Protein AF-A0A1V0PZS4-F1 (afdb_monomer_lite)

Radius of gyration: 17.49 Å; chains: 1; bounding box: 58×38×37 Å

Sequence (160 aa):
MANEETQLKEGRSRLVRLLHLRHLGLDPDQGGQGEGAYRSNEANTANALEHVLGKRLERSQKNIGGDWVSRGAGGAVDKVYDDCSPPRHAFFETQFDNFRASLKRHTSQKSGIHVVVVDVRNRDLTPDQIKRVLSVIKELSPGERKKVLLLVNEDGHAPR

Secondary structure (DSSP, 8-state):
-HHHHHHHHHHHHHHHHHHHHHHHTEETTS-STTPPEE-HHHHHHHHHHHHHHTS-EEEPPTTSSSSEEEE-GGG-EEEEEEE-PPPPGGGHHHHHHHHHHHHHHHHHT-SS--EEEEE-TTS---HHHHHHHHHHHHHS-HHHHTTEEEE--TTSS---

Structure (mmCIF, N/CA/C/O backbone):
data_AF-A0A1V0PZS4-F1
#
_entry.id   AF-A0A1V0PZS4-F1
#
loop_
_atom_site.group_PDB
_atom_site.id
_atom_site.type_symbol
_atom_site.label_atom_id
_atom_site.label_alt_id
_atom_site.label_comp_id
_atom_site.label_asym_id
_atom_site.label_entity_id
_atom_site.label_seq_id
_atom_site.pdbx_PDB_ins_code
_atom_site.Cartn_x
_atom_site.Cartn_y
_atom_site.Cartn_z
_atom_site.occupancy
_atom_site.B_iso_or_equiv
_atom_site.auth_seq_id
_atom_site.auth_comp_id
_atom_site.auth_asym_id
_atom_site.auth_atom_id
_atom_site.pdbx_PDB_model_num
ATOM 1 N N . MET A 1 1 ? -39.762 -18.167 -0.437 1.00 59.78 1 MET A N 1
ATOM 2 C CA . MET A 1 1 ? -39.646 -17.025 0.495 1.00 59.78 1 MET A CA 1
ATOM 3 C C . MET A 1 1 ? -38.310 -16.984 1.252 1.00 59.78 1 MET A C 1
ATOM 5 O O . MET A 1 1 ? -37.617 -15.992 1.106 1.00 59.78 1 MET A O 1
ATOM 9 N N . ALA A 1 2 ? -37.857 -18.028 1.970 1.00 6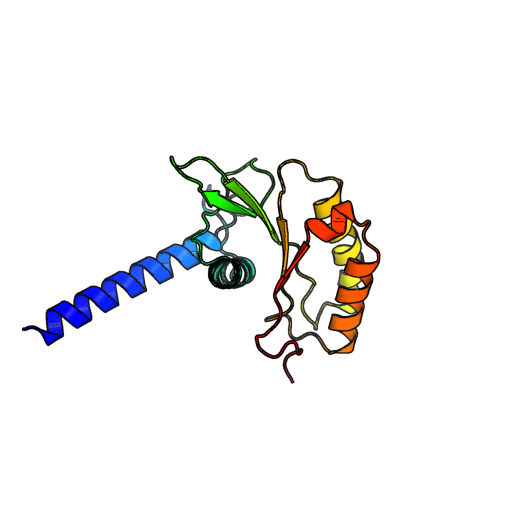4.25 2 ALA A N 1
ATOM 10 C CA . ALA A 1 2 ? -36.548 -17.991 2.672 1.00 64.25 2 ALA A CA 1
ATOM 11 C C . ALA A 1 2 ? -35.313 -17.807 1.750 1.00 64.25 2 ALA A C 1
ATOM 13 O O . ALA A 1 2 ? -34.311 -17.210 2.142 1.00 64.25 2 ALA A O 1
ATOM 14 N N . ASN A 1 3 ? -35.396 -18.289 0.505 1.00 78.94 3 ASN A N 1
ATOM 15 C CA . ASN A 1 3 ? -34.332 -18.156 -0.496 1.00 78.94 3 ASN A CA 1
ATOM 16 C C . ASN A 1 3 ? -34.161 -16.702 -0.992 1.00 78.94 3 ASN A C 1
ATOM 18 O O . ASN A 1 3 ? -33.046 -16.213 -1.119 1.00 78.94 3 ASN A O 1
ATOM 22 N N . GLU A 1 4 ? -35.264 -15.978 -1.201 1.00 84.25 4 GLU A N 1
ATOM 23 C CA . GLU A 1 4 ? -35.241 -14.602 -1.725 1.00 84.25 4 GLU A CA 1
ATOM 24 C C . GLU A 1 4 ? -34.707 -13.605 -0.691 1.00 84.25 4 GLU A C 1
ATOM 26 O O . GLU A 1 4 ? -33.909 -12.730 -1.020 1.00 84.25 4 GLU A O 1
ATOM 31 N N . GLU A 1 5 ? -35.084 -13.757 0.583 1.00 88.75 5 GLU A N 1
ATOM 32 C CA . GLU A 1 5 ? -34.578 -12.893 1.655 1.00 88.75 5 GLU A CA 1
ATOM 33 C C . GLU A 1 5 ? -33.066 -13.077 1.875 1.00 88.75 5 GLU A C 1
ATOM 35 O O . GLU A 1 5 ? -32.343 -12.108 2.126 1.00 88.75 5 GLU A O 1
ATOM 40 N N . THR A 1 6 ? -32.575 -14.310 1.729 1.00 89.62 6 THR A N 1
ATOM 41 C CA . THR A 1 6 ? -31.146 -14.635 1.837 1.00 89.62 6 THR A CA 1
ATOM 42 C C . THR A 1 6 ? -30.362 -14.011 0.682 1.00 89.62 6 THR A C 1
ATOM 44 O O . THR A 1 6 ? -29.408 -13.269 0.919 1.00 89.62 6 THR A O 1
ATOM 47 N N . GLN A 1 7 ? -30.835 -14.184 -0.557 1.00 90.69 7 GLN A N 1
ATOM 48 C CA . GLN A 1 7 ? -30.229 -13.571 -1.744 1.00 90.69 7 GLN A CA 1
ATOM 49 C C . GLN A 1 7 ? -30.207 -12.036 -1.667 1.00 90.69 7 GLN A C 1
ATOM 51 O O . GLN A 1 7 ? -29.210 -11.403 -2.024 1.00 90.69 7 GLN A O 1
ATOM 56 N N . LEU A 1 8 ? -31.270 -11.412 -1.147 1.00 92.69 8 LEU A N 1
ATOM 57 C CA . LEU A 1 8 ? -31.316 -9.962 -0.937 1.00 92.69 8 LEU A CA 1
ATOM 58 C C . LEU A 1 8 ? -30.292 -9.489 0.108 1.00 92.69 8 LEU A C 1
ATOM 60 O O . LEU A 1 8 ? -29.653 -8.451 -0.090 1.00 92.69 8 LEU A O 1
ATOM 64 N N . LYS A 1 9 ? -30.104 -10.228 1.210 1.00 92.50 9 LYS A N 1
ATOM 65 C CA . LYS A 1 9 ? -29.097 -9.906 2.241 1.00 92.50 9 LYS A CA 1
ATOM 66 C C . LYS A 1 9 ? -27.670 -10.027 1.703 1.00 92.50 9 LYS A C 1
ATOM 68 O O . LYS A 1 9 ? -26.845 -9.140 1.947 1.00 92.50 9 LYS A O 1
ATOM 73 N N . GLU A 1 10 ? -27.391 -11.075 0.937 1.00 91.88 10 GLU A N 1
ATOM 74 C CA . GLU A 1 10 ? -26.095 -11.280 0.282 1.00 91.88 10 GLU A CA 1
ATOM 75 C C . GLU A 1 10 ? -25.813 -10.186 -0.753 1.00 91.88 10 GLU A C 1
ATOM 77 O O . GLU A 1 10 ? -24.743 -9.571 -0.738 1.00 91.88 10 GLU A O 1
ATOM 82 N N . GLY A 1 11 ? -26.801 -9.866 -1.594 1.00 92.81 11 GLY A N 1
ATOM 83 C CA . GLY A 1 11 ? -26.700 -8.806 -2.595 1.00 92.81 11 GLY A CA 1
ATOM 84 C C . GLY A 1 11 ? -26.404 -7.438 -1.978 1.00 92.81 11 GLY A C 1
ATOM 85 O O . GLY A 1 11 ? -25.502 -6.731 -2.434 1.00 92.81 11 GLY A O 1
ATOM 86 N N . ARG A 1 12 ? -27.098 -7.080 -0.889 1.00 94.25 12 ARG A N 1
ATOM 87 C CA . ARG A 1 12 ? -26.845 -5.831 -0.146 1.00 94.25 12 ARG A CA 1
ATOM 88 C C . ARG A 1 12 ? -25.440 -5.796 0.444 1.00 94.25 12 ARG A C 1
ATOM 90 O O . ARG A 1 12 ? -24.739 -4.800 0.278 1.00 94.25 12 ARG A O 1
ATOM 97 N N . SER A 1 13 ? -25.009 -6.882 1.079 1.00 91.62 13 SER A N 1
ATOM 98 C CA . SER A 1 13 ? -23.662 -6.986 1.653 1.00 91.62 13 SER A CA 1
ATOM 99 C C . SER A 1 13 ? -22.580 -6.826 0.583 1.00 91.62 13 SER A C 1
ATOM 101 O O . SER A 1 13 ? -21.620 -6.075 0.770 1.00 91.62 13 SER A O 1
ATOM 103 N N . ARG A 1 14 ? -22.773 -7.453 -0.584 1.00 91.50 14 ARG A N 1
ATOM 104 C CA . ARG A 1 14 ? -21.867 -7.324 -1.730 1.00 91.50 14 ARG A CA 1
ATOM 105 C C . ARG A 1 14 ? -21.816 -5.894 -2.262 1.00 91.50 14 ARG A C 1
ATOM 107 O O . ARG A 1 14 ? -20.724 -5.382 -2.494 1.00 91.50 14 ARG A O 1
ATOM 114 N N . LEU A 1 15 ? -22.961 -5.230 -2.419 1.00 93.56 15 LEU A N 1
ATOM 115 C CA . LEU A 1 15 ? -23.009 -3.838 -2.874 1.00 93.56 15 LEU A CA 1
ATOM 116 C C . LEU A 1 15 ? -22.300 -2.896 -1.892 1.00 93.56 15 LEU A C 1
ATOM 118 O O . LEU A 1 15 ? -21.475 -2.086 -2.311 1.00 93.56 15 LEU A O 1
ATOM 122 N N . VAL A 1 16 ? -22.560 -3.038 -0.588 1.00 94.00 16 VAL A N 1
ATO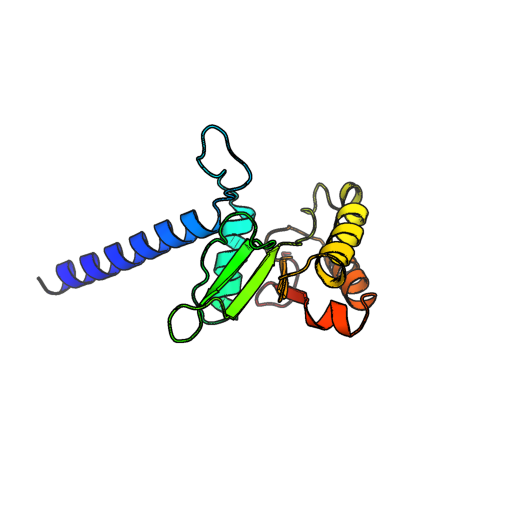M 123 C CA . VAL A 1 16 ? -21.882 -2.253 0.457 1.00 94.00 16 VAL A CA 1
ATOM 124 C C . VAL A 1 16 ? -20.368 -2.460 0.397 1.00 94.00 16 VAL A C 1
ATOM 126 O O . VAL A 1 16 ? -19.617 -1.489 0.505 1.00 94.00 16 VAL A O 1
ATOM 129 N N . ARG A 1 17 ? -19.898 -3.695 0.166 1.00 91.19 17 ARG A N 1
ATOM 130 C CA . ARG A 1 17 ? -18.467 -3.975 -0.018 1.00 91.19 17 ARG A CA 1
ATOM 131 C C . ARG A 1 17 ? -17.902 -3.289 -1.261 1.00 91.19 17 ARG A C 1
ATOM 133 O O . ARG A 1 17 ? -16.835 -2.693 -1.178 1.00 91.19 17 ARG A O 1
ATOM 140 N N . LEU A 1 18 ? -18.598 -3.340 -2.394 1.00 91.25 18 LEU A N 1
ATOM 141 C CA . LEU A 1 18 ? -18.130 -2.711 -3.634 1.00 91.25 18 LEU A CA 1
ATOM 142 C C . LEU A 1 18 ? -18.045 -1.184 -3.510 1.00 91.25 18 LEU A C 1
ATOM 144 O O . LEU A 1 18 ? -17.047 -0.594 -3.920 1.00 91.25 18 LEU A O 1
ATOM 148 N N . LEU A 1 19 ? -19.044 -0.549 -2.892 1.00 92.94 19 LEU A N 1
ATOM 149 C CA . LEU A 1 19 ? -19.026 0.892 -2.618 1.00 92.94 19 LEU A CA 1
ATOM 150 C C . LEU A 1 19 ? -17.887 1.274 -1.668 1.00 92.94 19 LEU A C 1
ATOM 152 O O . LEU A 1 19 ? -17.213 2.281 -1.880 1.00 92.94 19 LEU A O 1
ATOM 156 N N . HIS A 1 20 ? -17.630 0.440 -0.661 1.00 93.44 20 HIS A N 1
ATOM 157 C CA . HIS A 1 20 ? -16.509 0.618 0.256 1.00 93.44 20 HIS A CA 1
ATOM 158 C C . HIS A 1 20 ? -15.154 0.582 -0.455 1.00 93.44 20 HIS A C 1
ATOM 160 O O . HIS A 1 20 ? -14.350 1.498 -0.311 1.00 93.44 20 HIS A O 1
ATOM 166 N N . LEU A 1 21 ? -14.920 -0.444 -1.276 1.00 90.50 21 LEU A N 1
ATOM 167 C CA . LEU A 1 21 ? -13.680 -0.576 -2.045 1.00 90.50 21 LEU A CA 1
ATOM 168 C C . LEU A 1 21 ? -13.499 0.564 -3.045 1.00 90.50 21 LEU A C 1
ATOM 170 O O . LEU A 1 21 ? -12.386 1.051 -3.239 1.00 90.50 21 LEU A O 1
ATOM 174 N N . ARG A 1 22 ? -14.599 1.027 -3.649 1.00 90.38 22 ARG A N 1
ATOM 175 C CA . ARG A 1 22 ? -14.579 2.227 -4.481 1.00 90.38 22 ARG A CA 1
ATOM 176 C C . ARG A 1 22 ? -14.098 3.434 -3.683 1.00 90.38 22 ARG A C 1
ATOM 178 O O . ARG A 1 22 ? -13.219 4.138 -4.164 1.00 90.38 22 ARG A O 1
ATOM 185 N N . HIS A 1 23 ? -14.635 3.644 -2.483 1.00 91.75 23 HIS A N 1
ATOM 186 C CA . HIS A 1 23 ? -14.275 4.776 -1.632 1.00 91.75 23 HIS A CA 1
ATOM 187 C C . HIS A 1 23 ? -12.806 4.744 -1.183 1.00 91.75 23 HIS A C 1
ATOM 189 O O . HIS A 1 23 ? -12.142 5.775 -1.203 1.00 91.75 23 HIS A O 1
ATOM 195 N N . LEU A 1 24 ? -12.263 3.566 -0.858 1.00 92.75 24 LEU A N 1
ATOM 196 C CA . LEU A 1 24 ? -10.846 3.414 -0.494 1.00 92.75 24 LEU A CA 1
ATOM 197 C C . LEU A 1 24 ? -9.873 3.819 -1.610 1.00 92.75 24 LEU A C 1
ATOM 199 O O . LEU A 1 24 ? -8.749 4.231 -1.317 1.00 92.75 24 LEU A O 1
ATOM 203 N N . GLY A 1 25 ? -10.293 3.690 -2.870 1.00 90.50 25 GLY A N 1
ATOM 204 C CA . GLY A 1 25 ? -9.503 4.088 -4.032 1.00 90.50 25 GLY A CA 1
ATOM 205 C C . GLY A 1 25 ? -9.698 5.532 -4.479 1.00 90.50 25 GLY A C 1
ATOM 206 O O . GLY A 1 25 ? -9.140 5.892 -5.506 1.00 90.50 25 GLY A O 1
ATOM 207 N N . LEU A 1 26 ? -10.520 6.338 -3.805 1.00 88.69 26 LEU A N 1
ATOM 208 C CA . LEU A 1 26 ? -10.667 7.751 -4.158 1.00 88.69 26 LEU A CA 1
ATOM 209 C C . LEU A 1 26 ? -9.528 8.555 -3.536 1.00 88.69 26 LEU A C 1
ATOM 211 O O . LEU A 1 26 ? -9.421 8.626 -2.318 1.00 88.69 26 LEU A O 1
ATOM 215 N N . ASP A 1 27 ? -8.714 9.189 -4.366 1.00 82.25 27 ASP A N 1
ATOM 216 C CA . ASP A 1 27 ? -7.698 10.139 -3.927 1.00 82.25 27 ASP A CA 1
ATOM 217 C C . ASP A 1 27 ? -8.347 11.531 -3.838 1.00 82.25 27 ASP A C 1
ATOM 219 O O . ASP A 1 27 ? -8.698 12.093 -4.875 1.00 82.25 27 ASP A O 1
ATOM 223 N N . PRO A 1 28 ? -8.580 12.097 -2.640 1.00 77.25 28 PRO A N 1
ATOM 224 C CA . PRO A 1 28 ? -9.227 13.402 -2.514 1.00 77.25 28 PRO A CA 1
ATOM 225 C C . PRO A 1 28 ? -8.341 14.555 -3.011 1.00 77.25 28 PRO A C 1
ATOM 227 O O . PRO A 1 28 ? -8.856 15.642 -3.295 1.00 77.25 28 PRO A O 1
ATOM 230 N N . ASP A 1 29 ? -7.025 14.349 -3.088 1.00 72.62 29 ASP A N 1
ATOM 231 C CA . ASP A 1 29 ? -6.046 15.368 -3.467 1.00 72.62 29 ASP A CA 1
ATOM 232 C C . ASP A 1 29 ? -5.810 15.420 -4.980 1.00 72.62 29 ASP A C 1
ATOM 234 O O . ASP A 1 29 ? -5.318 16.427 -5.493 1.00 72.62 29 ASP A O 1
ATOM 238 N N . GLN A 1 30 ? -6.230 14.388 -5.712 1.00 63.94 30 GLN A N 1
ATOM 239 C CA . GLN A 1 30 ? -6.221 14.369 -7.171 1.00 63.94 30 GLN A CA 1
ATOM 240 C C . GLN A 1 30 ? -7.646 14.397 -7.713 1.00 63.94 30 GLN A C 1
ATOM 242 O O . GLN A 1 30 ? -8.461 13.595 -7.303 1.00 63.94 30 GLN A O 1
ATOM 247 N N . GLY A 1 31 ? -7.962 15.295 -8.649 1.00 57.28 31 GLY A N 1
ATOM 248 C CA . GLY A 1 31 ? -9.286 15.358 -9.280 1.00 57.28 31 GLY A CA 1
ATOM 249 C C . GLY A 1 31 ? -9.735 16.778 -9.620 1.00 57.28 31 GLY A C 1
ATOM 250 O O . GLY A 1 31 ? -9.367 17.744 -8.952 1.00 57.28 31 GLY A O 1
ATOM 251 N N . GLY A 1 32 ? -10.503 16.923 -10.701 1.00 51.00 32 GLY A N 1
ATOM 252 C CA . GLY A 1 32 ? -11.153 18.187 -11.051 1.00 51.00 32 GLY A CA 1
ATOM 253 C C . GLY A 1 32 ? -12.424 18.405 -10.223 1.00 51.00 32 GLY A C 1
ATOM 254 O O . GLY A 1 32 ? -13.087 17.448 -9.845 1.00 51.00 32 GLY A O 1
ATOM 255 N N . GLN A 1 33 ? -12.770 19.666 -9.945 1.00 54.84 33 GLN A N 1
ATOM 256 C CA . GLN A 1 33 ? -14.054 20.077 -9.340 1.00 54.84 33 GLN A CA 1
ATOM 257 C C . GLN A 1 33 ? -14.445 19.381 -8.016 1.00 54.84 33 GLN A C 1
ATOM 259 O O . GLN A 1 33 ? -15.623 19.226 -7.716 1.00 54.84 33 GLN A O 1
ATOM 264 N N . GLY A 1 34 ? -13.469 19.013 -7.180 1.00 55.31 34 GLY A N 1
ATOM 265 C CA . GLY A 1 34 ? -13.738 18.503 -5.827 1.00 55.31 34 GLY A CA 1
ATOM 266 C C . GLY A 1 34 ? -14.155 17.031 -5.757 1.00 55.31 34 GLY A C 1
ATOM 267 O O . GLY A 1 34 ? -14.397 16.532 -4.659 1.00 55.31 34 GLY A O 1
ATOM 268 N N . GLU A 1 35 ? -14.179 16.323 -6.886 1.00 61.66 35 GLU A N 1
ATOM 269 C CA . GLU A 1 35 ? -14.356 14.874 -6.928 1.00 61.66 35 GLU A CA 1
ATOM 270 C C . GLU A 1 35 ? -12.983 14.199 -6.968 1.00 61.66 35 GLU A C 1
ATOM 272 O O . GLU A 1 35 ? -12.193 14.437 -7.880 1.00 61.66 35 GLU A O 1
ATOM 277 N N . GLY A 1 36 ? -12.676 13.375 -5.962 1.00 69.38 36 GLY A N 1
ATOM 278 C CA . GLY A 1 36 ? -11.420 12.630 -5.920 1.00 69.38 36 GLY A CA 1
ATOM 279 C C . GLY A 1 36 ? -11.275 11.655 -7.096 1.00 69.38 36 GLY A C 1
ATOM 280 O O . GLY A 1 36 ? -12.244 11.026 -7.529 1.00 69.38 36 GLY A O 1
ATOM 281 N N . ALA A 1 37 ? -10.061 11.502 -7.611 1.00 83.19 37 ALA A N 1
ATOM 282 C CA . ALA A 1 37 ? -9.731 10.635 -8.726 1.00 83.19 37 ALA A CA 1
ATOM 283 C C . ALA A 1 37 ? -9.666 9.192 -8.235 1.00 83.19 37 ALA A C 1
ATOM 285 O O . ALA A 1 37 ? -9.026 8.877 -7.232 1.00 83.19 37 ALA A O 1
ATOM 286 N N . TYR A 1 38 ? -10.329 8.288 -8.951 1.00 85.69 38 TYR A N 1
ATOM 287 C CA . TYR A 1 38 ? -10.300 6.877 -8.594 1.00 85.69 38 TYR A CA 1
ATOM 288 C C . TYR A 1 38 ? -9.001 6.209 -9.059 1.00 85.69 38 TYR A C 1
ATOM 290 O O . TYR A 1 38 ? -8.679 6.201 -10.248 1.00 85.69 38 TYR A O 1
ATOM 298 N N . ARG A 1 39 ? -8.298 5.579 -8.117 1.00 87.50 39 ARG A N 1
ATOM 299 C CA . ARG A 1 39 ? -7.020 4.890 -8.298 1.00 87.50 39 ARG A CA 1
ATOM 300 C C . ARG A 1 39 ? -7.188 3.414 -7.952 1.00 87.50 39 ARG A C 1
ATOM 302 O O . ARG A 1 39 ? -7.188 3.003 -6.792 1.00 87.50 39 ARG A O 1
ATOM 309 N N . SER A 1 40 ? -7.349 2.588 -8.985 1.00 87.62 40 SER A N 1
ATOM 310 C CA . SER A 1 40 ? -7.612 1.150 -8.828 1.00 87.62 40 SER A CA 1
ATOM 311 C C . SER A 1 40 ? -6.488 0.405 -8.103 1.00 87.62 40 SER A C 1
ATOM 313 O O . SER A 1 40 ? -6.752 -0.543 -7.367 1.00 87.62 40 SER A O 1
ATOM 315 N N . ASN A 1 41 ? -5.237 0.846 -8.261 1.00 86.75 41 ASN A N 1
ATOM 316 C CA . ASN A 1 41 ? -4.099 0.292 -7.531 1.00 86.75 41 ASN A CA 1
ATOM 317 C C . ASN A 1 41 ? -4.238 0.513 -6.019 1.00 86.75 41 ASN A C 1
ATOM 319 O O . ASN A 1 41 ? -4.063 -0.434 -5.263 1.00 86.75 41 ASN A O 1
ATOM 323 N N . GLU A 1 42 ? -4.612 1.719 -5.592 1.00 90.06 42 GLU A N 1
ATOM 324 C CA . GLU A 1 42 ? -4.821 2.049 -4.181 1.00 90.06 42 GLU A CA 1
ATOM 325 C C . GLU A 1 42 ? -6.013 1.287 -3.597 1.00 90.06 42 GLU A C 1
ATOM 327 O O . GLU A 1 42 ? -5.904 0.726 -2.510 1.00 90.06 42 GLU A O 1
ATOM 332 N N . ALA A 1 43 ? -7.116 1.159 -4.344 1.00 91.38 43 ALA A N 1
ATOM 333 C CA . ALA A 1 43 ? -8.249 0.330 -3.924 1.00 91.38 43 ALA A CA 1
ATOM 334 C C . ALA A 1 43 ? -7.836 -1.133 -3.665 1.00 91.38 43 ALA A C 1
ATOM 336 O O . ALA A 1 43 ? -8.232 -1.726 -2.660 1.00 91.38 43 ALA A O 1
ATOM 337 N N . ASN A 1 44 ? -7.025 -1.713 -4.556 1.00 92.00 44 ASN A N 1
ATOM 338 C CA . ASN A 1 44 ? -6.557 -3.095 -4.438 1.00 92.00 44 ASN A CA 1
ATOM 339 C C . ASN A 1 44 ? -5.571 -3.286 -3.274 1.00 92.00 44 ASN A C 1
ATOM 341 O O . ASN A 1 44 ? -5.660 -4.294 -2.563 1.00 92.00 44 ASN A O 1
ATOM 345 N N . THR A 1 45 ? -4.668 -2.324 -3.060 1.00 94.50 45 THR A N 1
ATOM 346 C CA . THR A 1 45 ? -3.760 -2.299 -1.903 1.00 94.50 45 THR A CA 1
ATOM 347 C C . THR A 1 45 ? -4.562 -2.226 -0.603 1.00 94.50 45 THR A C 1
ATOM 349 O O . THR A 1 45 ? -4.381 -3.060 0.282 1.00 94.50 45 THR A O 1
ATOM 352 N N . ALA A 1 46 ? -5.509 -1.288 -0.508 1.00 94.62 46 ALA A N 1
ATOM 353 C CA . ALA A 1 46 ? -6.334 -1.091 0.679 1.00 94.62 46 ALA A CA 1
ATOM 354 C C . ALA A 1 46 ? -7.199 -2.316 0.996 1.00 94.62 46 ALA A C 1
ATOM 356 O O . ALA A 1 46 ? -7.255 -2.745 2.145 1.00 94.62 46 ALA A O 1
ATOM 357 N N . ASN A 1 47 ? -7.821 -2.925 -0.020 1.00 94.31 47 ASN A N 1
ATOM 358 C CA . ASN A 1 47 ? -8.606 -4.152 0.136 1.00 94.31 47 ASN A CA 1
ATOM 359 C C . ASN A 1 47 ? -7.793 -5.251 0.830 1.00 94.31 47 ASN A C 1
ATOM 361 O O . ASN A 1 47 ? -8.242 -5.872 1.788 1.00 94.31 47 ASN A O 1
ATOM 365 N N . ALA A 1 48 ? -6.577 -5.487 0.354 1.00 93.75 48 ALA A N 1
ATOM 366 C CA . ALA A 1 48 ? -5.730 -6.517 0.927 1.00 93.75 48 ALA A CA 1
ATOM 367 C C . ALA A 1 48 ? -5.156 -6.155 2.285 1.00 93.75 48 ALA A C 1
ATOM 369 O O . ALA A 1 48 ? -5.002 -7.025 3.136 1.00 93.75 48 ALA A O 1
ATOM 370 N N . LEU A 1 49 ? -4.866 -4.875 2.494 1.00 95.25 49 LEU A N 1
ATOM 371 C CA . LEU A 1 49 ? -4.471 -4.383 3.796 1.00 95.25 49 LEU A CA 1
ATOM 372 C C . LEU A 1 49 ? -5.577 -4.642 4.827 1.00 95.25 49 LEU A C 1
ATOM 374 O O . LEU A 1 49 ? -5.279 -5.136 5.907 1.00 95.25 49 LEU A O 1
ATOM 378 N N . GLU A 1 50 ? -6.851 -4.418 4.491 1.00 95.31 50 GLU A N 1
ATOM 379 C CA . GLU A 1 50 ? -7.974 -4.786 5.368 1.00 95.31 50 GLU A CA 1
ATOM 380 C C . GLU A 1 50 ? -8.019 -6.286 5.676 1.00 95.31 50 GLU A C 1
ATOM 382 O O . GLU A 1 50 ? -8.243 -6.661 6.828 1.00 95.31 50 GLU A O 1
ATOM 387 N N . HIS A 1 51 ? -7.773 -7.139 4.674 1.00 92.19 51 HIS A N 1
ATOM 388 C CA . HIS A 1 51 ? -7.696 -8.590 4.866 1.00 92.19 51 HIS A CA 1
ATOM 389 C C . HIS A 1 51 ? -6.573 -8.981 5.837 1.00 92.19 51 HIS A C 1
ATOM 391 O O . HIS A 1 51 ? -6.813 -9.769 6.748 1.00 92.19 51 HIS A O 1
ATOM 397 N N . VAL A 1 52 ? -5.378 -8.396 5.694 1.00 92.56 52 VAL A N 1
ATOM 398 C CA . VAL A 1 52 ? -4.235 -8.648 6.591 1.00 92.56 52 VAL A CA 1
ATOM 399 C C . VAL A 1 52 ? -4.496 -8.127 8.006 1.00 92.56 52 VAL A C 1
ATOM 401 O O . VAL A 1 52 ? -4.108 -8.761 8.984 1.00 92.56 52 VAL A O 1
ATOM 404 N N . LEU A 1 53 ? -5.147 -6.971 8.135 1.00 92.06 53 LEU A N 1
ATOM 405 C CA . LEU A 1 53 ? -5.401 -6.342 9.430 1.00 92.06 53 LEU A CA 1
ATOM 406 C C . LEU A 1 53 ? -6.615 -6.925 10.165 1.00 92.06 53 LEU A C 1
ATOM 408 O O . LEU A 1 53 ? -6.762 -6.675 11.362 1.00 92.06 53 LEU A O 1
ATOM 412 N N . GLY A 1 54 ? -7.515 -7.624 9.464 1.00 91.31 54 GLY A N 1
ATOM 413 C CA . GLY A 1 54 ? -8.815 -8.035 10.006 1.00 91.31 54 GLY A CA 1
ATOM 414 C C . GLY A 1 54 ? -9.688 -6.844 10.424 1.00 91.31 54 GLY A C 1
ATOM 415 O O . GLY A 1 54 ? -10.538 -6.969 11.304 1.00 91.31 54 GLY A O 1
ATOM 416 N N . LYS A 1 55 ? -9.447 -5.664 9.840 1.00 91.81 55 LYS A N 1
ATOM 417 C CA . LYS A 1 55 ? -10.095 -4.397 10.199 1.00 91.81 55 LYS A CA 1
ATOM 418 C C . LYS A 1 55 ? -10.479 -3.629 8.946 1.00 91.81 55 LYS A C 1
ATOM 420 O O . LYS A 1 55 ? -9.772 -3.670 7.945 1.00 91.81 55 LYS A O 1
ATOM 425 N N . AR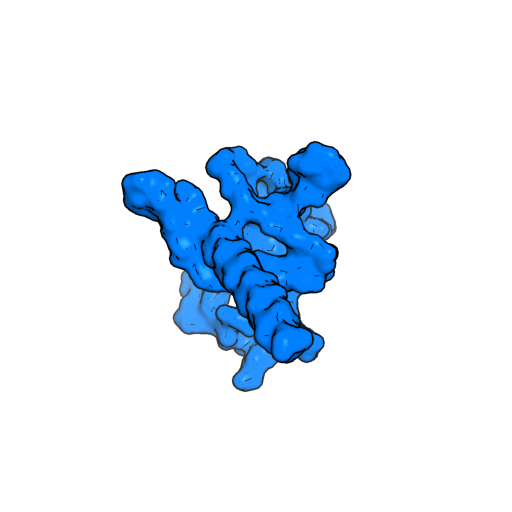G A 1 56 ? -11.573 -2.875 9.043 1.00 93.94 56 ARG A N 1
ATOM 426 C CA . ARG A 1 56 ? -11.995 -1.940 8.001 1.00 93.94 56 ARG A CA 1
ATOM 427 C C . ARG A 1 56 ? -11.169 -0.654 8.082 1.00 93.94 56 ARG A C 1
ATOM 429 O O . ARG A 1 56 ? -10.950 -0.123 9.172 1.00 93.94 56 ARG A O 1
ATOM 436 N N . LEU A 1 57 ? -10.727 -0.174 6.932 1.00 96.69 57 LEU A N 1
ATOM 437 C CA . LEU A 1 57 ? -10.049 1.099 6.743 1.00 96.69 57 LEU A CA 1
ATOM 438 C C . LEU A 1 57 ? -11.043 2.149 6.255 1.00 96.69 57 LEU A C 1
ATOM 440 O O . LEU A 1 57 ? -12.090 1.829 5.707 1.00 96.69 57 LEU A O 1
ATOM 444 N N . GLU A 1 58 ? -10.691 3.412 6.411 1.00 95.19 58 GLU A N 1
ATOM 445 C CA . GLU A 1 58 ? -11.359 4.549 5.790 1.00 95.19 58 GLU A CA 1
ATOM 446 C C . GLU A 1 58 ? -10.352 5.287 4.916 1.00 95.19 58 GLU A C 1
ATOM 448 O O . GLU A 1 58 ? -9.152 5.299 5.204 1.00 95.19 58 GLU A O 1
ATOM 453 N N . ARG A 1 59 ? -10.842 5.931 3.857 1.00 93.44 59 ARG A N 1
ATOM 454 C CA . ARG A 1 59 ? -10.032 6.872 3.093 1.00 93.44 59 ARG A CA 1
ATOM 455 C C . ARG A 1 59 ? -9.691 8.053 3.995 1.00 93.44 59 ARG A C 1
ATOM 457 O O . ARG A 1 59 ? -10.579 8.603 4.646 1.00 93.44 59 ARG A O 1
ATOM 464 N N . SER A 1 60 ? -8.415 8.413 4.077 1.00 90.19 60 SER A N 1
ATOM 465 C CA . SER A 1 60 ? -8.013 9.593 4.830 1.00 90.19 60 SER A CA 1
ATOM 466 C C . SER A 1 60 ? -8.677 10.844 4.253 1.00 90.19 60 SER A C 1
ATOM 468 O O . SER A 1 60 ? -8.954 10.954 3.056 1.00 90.19 60 SER A O 1
ATOM 470 N N . GLN A 1 61 ? -8.950 11.801 5.132 1.00 83.06 61 GLN A N 1
ATOM 471 C CA . GLN A 1 61 ? -9.305 13.148 4.711 1.00 83.06 61 GLN A CA 1
ATOM 472 C C . GLN A 1 61 ? -8.039 13.900 4.292 1.00 83.06 61 GLN A C 1
ATOM 474 O O . GLN A 1 61 ? -6.930 13.558 4.719 1.00 83.06 61 GLN A O 1
ATOM 479 N N . LYS A 1 62 ? -8.221 14.972 3.512 1.00 73.62 62 LYS A N 1
ATOM 480 C CA . LYS A 1 62 ? -7.134 15.895 3.165 1.00 73.62 62 LYS A CA 1
ATOM 481 C C . LYS A 1 62 ? -6.352 16.299 4.417 1.00 73.62 62 LYS A C 1
ATOM 483 O O . LYS A 1 62 ? -6.941 16.528 5.473 1.00 73.62 62 LYS A O 1
ATOM 488 N N . ASN A 1 63 ? -5.036 16.432 4.278 1.00 72.25 63 ASN A N 1
ATOM 489 C CA . ASN A 1 63 ? -4.101 16.900 5.314 1.00 72.25 63 ASN A CA 1
ATOM 490 C C . ASN A 1 63 ? -3.771 15.927 6.466 1.00 72.25 63 ASN A C 1
ATOM 492 O O . ASN A 1 63 ? -2.959 16.285 7.316 1.00 72.25 63 ASN A O 1
ATOM 496 N N . ILE A 1 64 ? -4.305 14.697 6.504 1.00 75.94 64 ILE A N 1
ATOM 497 C CA . ILE A 1 64 ? -3.868 13.682 7.494 1.00 75.94 64 ILE A CA 1
ATOM 498 C C . ILE A 1 64 ? -2.449 13.154 7.182 1.00 75.94 64 ILE A C 1
ATOM 500 O O . ILE A 1 64 ? -1.766 12.625 8.057 1.00 75.94 64 ILE A O 1
ATOM 504 N N . GLY A 1 65 ? -1.978 13.337 5.944 1.00 81.81 65 GLY A N 1
ATOM 505 C CA . GLY A 1 65 ? -0.602 13.045 5.521 1.00 81.81 65 GLY A CA 1
ATOM 506 C C . GLY A 1 65 ? -0.375 11.628 4.991 1.00 81.81 65 GLY A C 1
ATOM 507 O O . GLY A 1 65 ? 0.688 11.373 4.418 1.00 81.81 65 GLY A O 1
ATOM 508 N N . GLY A 1 66 ? -1.366 10.743 5.134 1.00 91.06 66 GLY A N 1
ATOM 509 C CA . GLY A 1 66 ? -1.355 9.385 4.596 1.00 91.06 66 GLY A CA 1
ATOM 510 C C . GLY A 1 66 ? -2.613 9.037 3.839 1.00 91.06 66 GLY A C 1
ATOM 511 O O . GLY A 1 66 ? -3.524 9.856 3.734 1.00 91.06 66 GLY A O 1
ATOM 512 N N . ASP A 1 67 ? -2.663 7.807 3.355 1.00 93.56 67 ASP A N 1
ATOM 513 C CA . ASP A 1 67 ? -3.709 7.345 2.475 1.00 93.56 67 ASP A CA 1
ATOM 514 C C . ASP A 1 67 ? -4.959 6.848 3.202 1.00 93.56 67 ASP A C 1
ATOM 516 O O . ASP A 1 67 ? -6.077 7.279 2.936 1.00 93.56 67 ASP A O 1
ATOM 520 N N . TRP A 1 68 ? -4.800 5.964 4.174 1.00 96.31 68 TRP A N 1
ATOM 521 C CA . TRP A 1 68 ? -5.934 5.358 4.866 1.00 96.31 68 TRP A CA 1
ATOM 522 C C . TRP A 1 68 ? -5.816 5.525 6.363 1.00 96.31 68 TRP A C 1
ATOM 524 O O . TRP A 1 68 ? -4.725 5.699 6.905 1.00 96.31 68 TRP A O 1
ATOM 534 N N . VAL A 1 69 ? -6.948 5.421 7.050 1.00 96.56 69 VAL A N 1
ATOM 535 C CA . VAL A 1 69 ? -6.991 5.385 8.509 1.00 96.56 69 VAL A CA 1
ATOM 536 C C . VAL A 1 69 ? -7.759 4.169 9.000 1.00 96.56 69 VAL A C 1
ATOM 538 O O . VAL A 1 69 ? -8.750 3.764 8.402 1.00 96.56 69 VAL A O 1
ATOM 541 N N . SER A 1 70 ? -7.322 3.587 10.111 1.00 96.12 70 SER A N 1
ATOM 542 C CA . SER A 1 70 ? -8.164 2.689 10.905 1.00 96.12 70 SER A CA 1
ATOM 543 C C . SER A 1 70 ? -8.743 3.450 12.090 1.00 96.12 70 SER A C 1
ATOM 545 O O . SER A 1 70 ? -8.072 4.314 12.660 1.00 96.12 70 SER A O 1
ATOM 547 N N . ARG A 1 71 ? -9.966 3.104 12.496 1.00 93.75 71 ARG A N 1
ATOM 548 C CA . ARG A 1 71 ? -10.601 3.655 13.699 1.00 93.75 71 ARG A CA 1
ATOM 549 C C . ARG A 1 71 ? -10.450 2.721 14.895 1.00 93.75 71 ARG A C 1
ATOM 551 O O . ARG A 1 71 ? -10.551 1.502 14.759 1.00 93.75 71 ARG A O 1
ATOM 558 N N . GLY A 1 72 ? -10.200 3.311 16.058 1.00 90.75 72 GLY A N 1
ATOM 559 C CA . GLY A 1 72 ? -10.196 2.633 17.351 1.00 90.75 72 GLY A CA 1
ATOM 560 C C . GLY A 1 72 ? -11.560 2.687 18.041 1.00 90.75 72 GLY A C 1
AT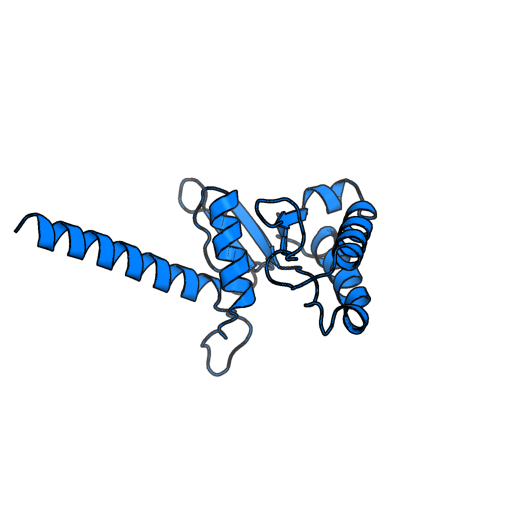OM 561 O O . GLY A 1 72 ? -12.565 3.120 17.469 1.00 90.75 72 GLY A O 1
ATOM 562 N N . ALA A 1 73 ? -11.589 2.271 19.309 1.00 86.06 73 ALA A N 1
ATOM 563 C CA . ALA A 1 73 ? -12.766 2.432 20.157 1.00 86.06 73 ALA A CA 1
ATOM 564 C C . ALA A 1 73 ? -13.165 3.918 20.247 1.00 86.06 73 ALA A C 1
ATOM 566 O O . ALA A 1 73 ? -12.310 4.790 20.391 1.00 86.06 73 ALA A O 1
ATOM 567 N N . GLY A 1 74 ? -14.462 4.211 20.124 1.00 87.00 74 GLY A N 1
ATOM 568 C CA . GLY A 1 74 ? -14.976 5.586 20.141 1.00 87.00 74 GLY A CA 1
ATOM 569 C C . GLY A 1 74 ? -14.788 6.377 18.838 1.00 87.00 74 GLY A C 1
ATOM 570 O O . GLY A 1 74 ? -15.072 7.569 18.820 1.00 87.00 74 GLY A O 1
ATOM 571 N N . GLY A 1 75 ? -14.328 5.751 17.745 1.00 87.94 75 GLY A N 1
ATOM 572 C CA . GLY A 1 75 ? -14.256 6.389 16.419 1.00 87.94 75 GLY A CA 1
ATOM 573 C C . GLY A 1 75 ? -13.046 7.306 16.197 1.00 87.94 75 GLY A C 1
ATOM 574 O O . GLY A 1 75 ? -12.930 7.944 15.146 1.00 87.94 75 GLY A O 1
ATOM 575 N N . ALA A 1 76 ? -12.113 7.366 17.148 1.00 90.94 76 ALA A N 1
ATOM 576 C CA . ALA A 1 76 ? -10.851 8.082 16.976 1.00 90.94 76 ALA A CA 1
ATOM 577 C C . ALA A 1 76 ? -9.941 7.378 15.952 1.00 90.94 76 ALA A C 1
ATOM 579 O O . ALA A 1 76 ? -10.015 6.159 15.778 1.00 90.94 76 ALA A O 1
ATOM 580 N N . VAL A 1 77 ? -9.082 8.142 15.270 1.00 92.62 77 VAL A N 1
ATOM 581 C CA . VAL A 1 77 ? -8.033 7.573 14.406 1.00 92.62 77 VAL A CA 1
ATOM 582 C C . VAL A 1 77 ? -7.056 6.780 15.277 1.00 92.62 77 VAL A C 1
ATOM 584 O O . VAL A 1 77 ? -6.489 7.326 16.217 1.00 92.62 77 VAL A O 1
ATOM 587 N N . ASP A 1 78 ? -6.879 5.499 14.960 1.00 94.38 78 ASP A N 1
ATOM 588 C CA . ASP A 1 78 ? -5.929 4.587 15.618 1.00 94.38 78 ASP A CA 1
ATOM 589 C C . ASP A 1 78 ? -4.585 4.590 14.877 1.00 94.38 78 ASP A C 1
ATOM 591 O O . ASP A 1 78 ? -3.532 4.844 15.454 1.00 94.38 78 ASP A O 1
ATOM 595 N N . LYS A 1 79 ? -4.621 4.365 13.558 1.00 95.62 79 LYS A N 1
ATOM 596 C CA . LYS A 1 79 ? -3.425 4.344 12.708 1.00 95.62 79 LYS A CA 1
ATOM 597 C C . LYS A 1 79 ? -3.691 4.999 11.369 1.00 95.62 79 LYS A C 1
ATOM 599 O O . LYS A 1 79 ? -4.804 4.927 10.851 1.00 95.62 79 LYS A O 1
ATOM 604 N N . VAL A 1 80 ? -2.628 5.566 10.808 1.00 95.88 80 VAL A N 1
ATOM 605 C CA . VAL A 1 80 ? -2.574 6.133 9.457 1.00 95.88 80 VAL A CA 1
ATOM 606 C C . VAL A 1 80 ? -1.616 5.297 8.611 1.00 95.88 80 VAL A C 1
ATOM 608 O O . VAL A 1 80 ? -0.481 5.040 9.028 1.00 95.88 80 VAL A O 1
ATOM 611 N N . TYR A 1 81 ? -2.079 4.897 7.433 1.00 97.12 81 TYR A N 1
ATOM 612 C CA . TYR A 1 81 ? -1.384 4.046 6.472 1.00 97.12 81 TYR A CA 1
ATOM 613 C C . TYR A 1 81 ? -1.121 4.839 5.200 1.00 97.12 81 TYR A C 1
ATOM 615 O O . TYR A 1 81 ? -1.981 5.610 4.797 1.00 97.12 81 TYR A O 1
ATOM 623 N N . ASP A 1 82 ? 0.022 4.640 4.561 1.00 96.12 82 ASP A N 1
ATOM 624 C CA . ASP A 1 82 ? 0.422 5.368 3.352 1.00 96.12 82 ASP A CA 1
ATOM 625 C C . ASP A 1 82 ? 1.003 4.382 2.336 1.00 96.12 82 ASP A C 1
ATOM 627 O O . ASP A 1 82 ? 1.878 3.589 2.692 1.00 96.12 82 ASP A O 1
ATOM 631 N N . ASP A 1 83 ? 0.516 4.391 1.098 1.00 94.88 83 ASP A N 1
ATOM 632 C CA . ASP A 1 83 ? 1.032 3.555 0.019 1.00 94.88 83 ASP A CA 1
ATOM 633 C C . ASP A 1 83 ? 2.383 4.089 -0.455 1.00 94.88 83 ASP A C 1
ATOM 635 O O . ASP A 1 83 ? 2.573 5.260 -0.787 1.00 94.88 83 ASP A O 1
ATOM 639 N N . CYS A 1 84 ? 3.351 3.190 -0.518 1.00 95.88 84 CYS A N 1
ATOM 640 C CA . CYS A 1 84 ? 4.633 3.431 -1.148 1.00 95.88 84 CYS A CA 1
ATOM 641 C C . CYS A 1 84 ? 5.056 2.181 -1.916 1.00 95.88 84 CYS A C 1
ATOM 643 O O . CYS A 1 84 ? 6.154 1.661 -1.752 1.00 95.88 84 CYS A O 1
ATOM 645 N N . SER A 1 85 ? 4.150 1.642 -2.725 1.00 96.12 85 SER A N 1
ATOM 646 C CA . SER A 1 85 ? 4.417 0.461 -3.540 1.00 96.12 85 SER A CA 1
ATOM 647 C C . SER A 1 85 ? 5.394 0.739 -4.694 1.00 96.12 85 SER A C 1
ATOM 649 O O . SER A 1 85 ? 5.392 1.837 -5.260 1.00 96.12 85 SER A O 1
ATOM 651 N N . PRO A 1 86 ? 6.192 -0.260 -5.115 1.00 96.56 86 PRO A N 1
ATOM 652 C CA . PRO A 1 86 ? 7.115 -0.102 -6.231 1.00 96.56 86 PRO A CA 1
ATOM 653 C C . PRO A 1 86 ? 6.385 0.132 -7.568 1.00 96.56 86 PRO A C 1
ATOM 655 O O . PRO A 1 86 ? 5.198 -0.200 -7.722 1.00 96.56 86 PRO A O 1
ATOM 658 N N . PRO A 1 87 ? 7.091 0.679 -8.574 1.00 95.44 87 PRO A N 1
ATOM 659 C CA . PRO A 1 87 ? 6.598 0.704 -9.948 1.00 95.44 87 PRO A CA 1
ATOM 660 C C . PRO A 1 87 ? 6.253 -0.706 -10.441 1.00 95.44 87 PRO A C 1
ATOM 662 O O . PRO A 1 87 ? 6.794 -1.702 -9.964 1.00 95.44 87 PRO A O 1
ATOM 665 N N . ARG A 1 88 ? 5.348 -0.791 -11.420 1.00 95.12 88 ARG A N 1
ATOM 666 C CA . ARG A 1 88 ? 5.087 -2.052 -12.132 1.00 95.12 88 ARG A CA 1
ATOM 667 C C . ARG A 1 88 ? 6.318 -2.476 -12.929 1.00 95.12 88 ARG A C 1
ATOM 669 O O . ARG A 1 88 ? 7.111 -1.618 -13.314 1.00 95.12 88 ARG A O 1
ATOM 676 N N . HIS A 1 89 ? 6.406 -3.762 -13.253 1.00 95.12 89 HIS A N 1
ATOM 677 C CA . HIS A 1 89 ? 7.484 -4.364 -14.040 1.00 95.12 89 HIS A CA 1
ATOM 678 C C . HIS A 1 89 ? 7.940 -3.516 -15.236 1.00 95.12 89 HIS A C 1
ATOM 680 O O . HIS A 1 89 ? 9.121 -3.192 -15.340 1.00 95.12 89 HIS A O 1
ATOM 686 N N . ALA A 1 90 ? 6.995 -3.069 -16.072 1.00 96.25 90 ALA A N 1
ATOM 687 C CA . ALA A 1 90 ? 7.265 -2.287 -17.282 1.00 96.25 90 ALA A CA 1
ATOM 688 C C . ALA A 1 90 ? 8.002 -0.953 -17.038 1.00 96.25 90 ALA A C 1
ATOM 690 O O . ALA A 1 90 ? 8.641 -0.427 -17.943 1.00 96.25 90 ALA A O 1
ATOM 691 N N . PHE A 1 91 ? 7.921 -0.40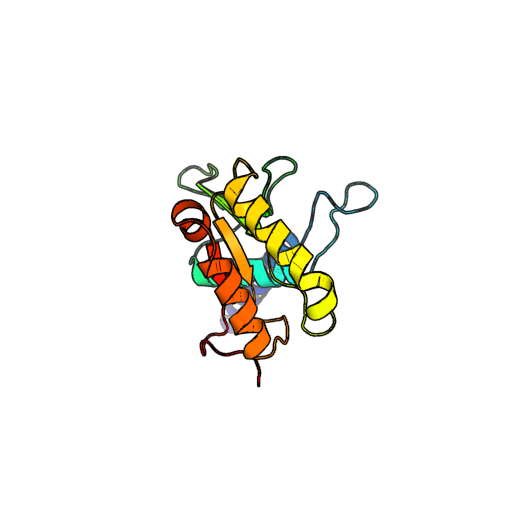4 -15.825 1.00 96.94 91 PHE A N 1
ATOM 692 C CA . PHE A 1 91 ? 8.549 0.865 -15.444 1.00 96.94 91 PHE A CA 1
ATOM 693 C C . PHE A 1 91 ? 9.578 0.691 -14.333 1.00 96.94 91 PHE A C 1
ATOM 695 O O . PHE A 1 91 ? 10.051 1.677 -13.773 1.00 96.94 91 PHE A O 1
ATOM 702 N N . PHE A 1 92 ? 9.891 -0.551 -13.962 1.00 97.62 92 PHE A N 1
ATOM 703 C CA . PHE A 1 92 ? 10.663 -0.808 -12.761 1.00 97.62 92 PHE A CA 1
ATOM 704 C C . PHE A 1 92 ? 12.049 -0.190 -12.864 1.00 97.62 92 PHE A C 1
ATOM 706 O O . PHE A 1 92 ? 12.411 0.616 -12.018 1.00 97.62 92 PHE A O 1
ATOM 713 N N . GLU A 1 93 ? 12.780 -0.472 -13.940 1.00 97.69 93 GLU A N 1
ATOM 714 C CA . GLU A 1 93 ? 14.155 0.009 -14.099 1.00 97.69 93 GLU A CA 1
ATOM 715 C C . GLU A 1 93 ? 14.260 1.536 -14.134 1.00 97.69 93 GLU A C 1
ATOM 717 O O . GLU A 1 93 ? 15.195 2.100 -13.575 1.00 97.69 93 GLU A O 1
ATOM 722 N N . THR A 1 94 ? 13.280 2.222 -14.725 1.00 97.75 94 THR A N 1
ATOM 723 C CA . THR A 1 94 ? 13.306 3.685 -14.861 1.00 97.75 94 THR A CA 1
ATOM 724 C C . THR A 1 94 ? 12.801 4.422 -13.623 1.00 97.75 94 THR A C 1
ATOM 726 O O . THR A 1 94 ? 13.125 5.591 -13.437 1.00 97.75 94 THR A O 1
ATOM 729 N N . GLN A 1 95 ? 12.003 3.769 -12.773 1.00 97.75 95 GLN A N 1
ATOM 730 C CA . GLN A 1 95 ? 11.362 4.392 -11.608 1.00 97.75 95 GLN A CA 1
ATOM 731 C C . GLN A 1 95 ? 11.849 3.819 -10.271 1.00 97.75 95 GLN A C 1
ATOM 733 O O . GLN A 1 95 ? 11.392 4.260 -9.214 1.00 97.75 95 GLN A O 1
ATOM 738 N N . PHE A 1 96 ? 12.761 2.843 -10.279 1.00 97.94 96 PHE A N 1
ATOM 739 C CA . PHE A 1 96 ? 13.196 2.173 -9.054 1.00 97.94 96 PHE A CA 1
ATOM 740 C C . PHE A 1 96 ? 13.859 3.133 -8.062 1.00 97.94 96 PHE A C 1
ATOM 742 O O . PHE A 1 96 ? 13.556 3.089 -6.869 1.00 97.94 96 PHE A O 1
ATOM 749 N N . ASP A 1 97 ? 14.705 4.042 -8.546 1.00 97.88 97 ASP A N 1
ATOM 750 C CA . ASP A 1 97 ? 15.372 5.020 -7.682 1.00 97.88 97 ASP A CA 1
ATOM 751 C C . ASP A 1 97 ? 14.378 6.019 -7.077 1.00 97.88 97 ASP A C 1
ATOM 753 O O . ASP A 1 97 ? 14.493 6.379 -5.902 1.00 97.88 97 ASP A O 1
ATOM 757 N N . ASN A 1 98 ? 13.327 6.376 -7.823 1.00 97.75 98 ASN A N 1
ATOM 758 C CA . ASN A 1 98 ? 12.229 7.194 -7.309 1.00 97.75 98 ASN A CA 1
ATOM 759 C C . ASN A 1 98 ? 11.459 6.460 -6.207 1.00 97.75 98 ASN A C 1
ATOM 761 O O . ASN A 1 98 ? 11.148 7.055 -5.175 1.00 97.75 98 ASN A O 1
ATOM 765 N N . PHE A 1 99 ? 11.198 5.161 -6.381 1.00 97.75 99 PHE A N 1
ATOM 766 C CA . PHE A 1 99 ? 10.617 4.327 -5.328 1.00 97.75 99 PHE A CA 1
ATOM 767 C C . PHE A 1 99 ? 11.517 4.283 -4.087 1.00 97.75 99 PHE A C 1
ATOM 769 O O . PHE A 1 99 ? 11.033 4.531 -2.984 1.00 97.75 99 PHE A O 1
ATOM 776 N N . ARG A 1 100 ? 12.824 4.040 -4.247 1.00 98.00 100 ARG A N 1
ATOM 777 C CA . ARG A 1 100 ? 13.783 3.998 -3.131 1.00 98.00 100 ARG A CA 1
ATOM 778 C C . ARG A 1 100 ? 13.790 5.307 -2.339 1.00 98.00 100 ARG A C 1
ATOM 780 O O . ARG A 1 100 ? 13.691 5.283 -1.110 1.00 98.00 100 ARG A O 1
ATOM 787 N N . ALA A 1 101 ? 13.864 6.442 -3.032 1.00 97.25 101 ALA A N 1
ATOM 788 C CA . ALA A 1 101 ? 13.818 7.763 -2.411 1.00 97.25 101 ALA A CA 1
ATOM 789 C C . ALA A 1 101 ? 12.470 8.023 -1.718 1.00 97.25 101 ALA A C 1
ATOM 791 O O . ALA A 1 101 ? 12.433 8.511 -0.584 1.00 97.25 101 ALA A O 1
ATOM 792 N N . SER A 1 102 ? 11.362 7.649 -2.365 1.00 96.50 102 SER A N 1
ATOM 793 C CA . SER A 1 102 ? 10.016 7.797 -1.808 1.00 96.50 102 SER A CA 1
ATOM 794 C C . SER A 1 102 ? 9.841 6.972 -0.532 1.00 96.50 102 SER A C 1
ATOM 796 O O . SER A 1 102 ? 9.430 7.513 0.493 1.00 96.50 102 SER A O 1
ATOM 798 N N . LEU A 1 103 ? 10.254 5.702 -0.533 1.00 97.81 103 LEU A N 1
ATOM 799 C CA . LEU A 1 103 ? 10.146 4.824 0.632 1.00 97.81 103 LEU A CA 1
ATOM 800 C C . LEU A 1 103 ? 10.930 5.381 1.826 1.00 97.81 103 LEU A C 1
ATOM 802 O O . LEU A 1 103 ? 10.425 5.402 2.954 1.00 97.81 103 LEU A O 1
ATOM 806 N N . LYS A 1 104 ? 12.136 5.909 1.586 1.00 96.62 104 LYS A N 1
ATOM 807 C CA . LYS A 1 104 ? 12.919 6.584 2.627 1.00 96.62 104 LYS A CA 1
ATOM 808 C C . LYS A 1 104 ? 12.185 7.810 3.172 1.00 96.62 104 LYS A C 1
ATOM 810 O O . LYS A 1 104 ? 12.061 7.951 4.387 1.00 96.62 104 LYS A O 1
ATOM 815 N N . ARG A 1 105 ? 11.650 8.673 2.306 1.00 95.69 105 ARG A N 1
ATOM 816 C CA . ARG A 1 105 ? 10.889 9.866 2.716 1.00 95.69 105 ARG A CA 1
ATOM 817 C C . ARG A 1 105 ? 9.646 9.503 3.534 1.00 95.69 105 ARG A C 1
ATOM 819 O O . ARG A 1 105 ? 9.410 10.099 4.580 1.00 95.69 105 ARG A O 1
ATOM 826 N N . HIS A 1 106 ? 8.870 8.515 3.097 1.00 95.38 106 HIS A N 1
ATOM 827 C CA . HIS A 1 106 ? 7.624 8.118 3.761 1.00 95.38 106 HIS A CA 1
ATOM 828 C C . HIS A 1 106 ? 7.886 7.500 5.143 1.00 95.38 106 HIS A C 1
ATOM 830 O O . HIS A 1 106 ? 7.140 7.741 6.087 1.00 95.38 106 HIS A O 1
ATOM 836 N N . THR A 1 107 ? 8.982 6.753 5.296 1.00 96.50 107 THR A N 1
ATOM 837 C CA . THR A 1 107 ? 9.330 6.121 6.578 1.00 96.50 107 THR A CA 1
ATOM 838 C C . THR A 1 107 ? 9.998 7.078 7.574 1.00 96.50 107 THR A C 1
ATOM 840 O O . THR A 1 107 ? 9.826 6.905 8.786 1.00 96.50 107 THR A O 1
ATOM 843 N N . SER A 1 108 ? 10.711 8.107 7.098 1.00 93.81 108 SER A N 1
ATOM 844 C CA . SER A 1 108 ? 11.556 8.967 7.948 1.00 93.81 108 SER A CA 1
ATOM 845 C C . SER A 1 108 ? 11.120 10.427 8.080 1.00 93.81 108 SER A C 1
ATOM 847 O O . SER A 1 108 ? 11.368 11.024 9.123 1.00 93.81 108 SER A O 1
ATOM 849 N N . GLN A 1 109 ? 10.471 11.002 7.065 1.00 88.62 109 GLN A N 1
ATOM 850 C CA . GLN A 1 109 ? 10.216 12.448 6.981 1.00 88.62 109 GLN A CA 1
ATOM 851 C C . GLN A 1 109 ? 8.730 12.811 7.068 1.00 88.62 109 GLN A C 1
ATOM 853 O O . GLN A 1 109 ? 8.400 13.871 7.595 1.00 88.62 109 GLN A O 1
ATOM 858 N N . LYS A 1 110 ? 7.820 11.955 6.581 1.00 87.62 110 LYS A N 1
ATOM 859 C CA . LYS A 1 110 ? 6.377 12.203 6.715 1.00 87.62 110 LYS A CA 1
ATOM 860 C C . LYS A 1 110 ? 5.934 12.041 8.177 1.00 87.62 110 LYS A C 1
ATOM 862 O O . LYS A 1 110 ? 6.043 10.957 8.757 1.00 87.62 110 LYS A O 1
ATOM 867 N N . SER A 1 111 ? 5.407 13.115 8.761 1.00 86.50 111 SER A N 1
ATOM 868 C CA . SER A 1 111 ? 4.748 13.094 10.069 1.00 86.50 111 SER A CA 1
ATOM 869 C C . SER A 1 111 ? 3.344 12.483 9.969 1.00 86.50 111 SER A C 1
ATOM 871 O O . SER A 1 111 ? 2.751 12.423 8.895 1.00 86.50 111 SER A O 1
ATOM 873 N N . GLY A 1 112 ? 2.824 11.965 11.085 1.00 89.25 112 GLY A N 1
ATOM 874 C CA . GLY A 1 112 ? 1.476 11.380 11.154 1.00 89.25 112 GLY A CA 1
ATOM 875 C C . GLY A 1 112 ? 1.328 9.981 10.540 1.00 89.25 112 GLY A C 1
ATOM 876 O O . GLY A 1 112 ? 0.346 9.303 10.830 1.00 89.25 112 GLY A O 1
ATOM 877 N N . ILE A 1 113 ? 2.307 9.501 9.764 1.00 93.94 113 ILE A N 1
ATOM 878 C CA . ILE A 1 113 ? 2.302 8.149 9.189 1.00 93.94 113 ILE A CA 1
ATOM 879 C C . ILE A 1 113 ? 2.772 7.114 10.204 1.00 93.94 113 ILE A C 1
ATOM 881 O O . ILE A 1 113 ? 3.898 7.170 10.709 1.00 93.94 113 ILE A O 1
ATOM 885 N N . HIS A 1 114 ? 1.912 6.127 10.448 1.00 95.81 114 HIS A N 1
ATOM 886 C CA . HIS A 1 114 ? 2.195 5.018 11.353 1.00 95.81 114 HIS A CA 1
ATOM 887 C C . HIS A 1 114 ? 2.735 3.811 10.588 1.00 95.81 114 HIS A C 1
ATOM 889 O O . HIS A 1 114 ? 3.647 3.137 11.066 1.00 95.81 114 HIS A O 1
ATOM 895 N N . VAL A 1 115 ? 2.177 3.550 9.403 1.00 97.44 115 VAL A N 1
ATOM 896 C CA . VAL A 1 115 ? 2.520 2.397 8.571 1.00 97.44 115 VAL A CA 1
ATOM 897 C C . VAL A 1 115 ? 2.718 2.838 7.124 1.00 97.44 115 VAL A C 1
ATOM 899 O O . VAL A 1 115 ? 1.864 3.510 6.555 1.00 97.44 115 VAL A O 1
ATOM 902 N N . VAL A 1 116 ? 3.828 2.423 6.522 1.00 97.88 116 VAL A N 1
ATOM 903 C CA . VAL A 1 116 ? 4.085 2.554 5.086 1.00 97.88 116 VAL A CA 1
ATOM 904 C C . VAL A 1 116 ? 3.857 1.196 4.442 1.00 97.88 116 VAL A C 1
ATOM 906 O O . VAL A 1 116 ? 4.506 0.212 4.798 1.00 97.88 116 VAL A O 1
ATOM 909 N N . VAL A 1 117 ? 2.913 1.133 3.516 1.00 98.06 117 VAL A N 1
ATOM 910 C CA . VAL A 1 117 ? 2.480 -0.097 2.861 1.00 98.06 117 VAL A CA 1
ATOM 911 C C . VAL A 1 117 ? 3.260 -0.256 1.564 1.00 98.06 117 VAL A C 1
ATOM 913 O O . VAL A 1 117 ? 3.310 0.657 0.745 1.00 98.06 117 VAL A O 1
ATOM 916 N N . VAL A 1 118 ? 3.876 -1.417 1.372 1.00 97.88 118 VAL A N 1
ATOM 917 C CA . VAL A 1 118 ? 4.580 -1.770 0.136 1.00 97.88 118 VAL A CA 1
ATOM 918 C C . VAL A 1 118 ? 3.880 -2.987 -0.455 1.00 97.88 118 VAL A C 1
ATOM 920 O O . VAL A 1 118 ? 3.994 -4.078 0.093 1.00 97.88 118 VAL A O 1
ATOM 923 N N . ASP A 1 119 ? 3.140 -2.819 -1.551 1.00 96.25 119 ASP A N 1
ATOM 924 C CA . ASP A 1 119 ? 2.413 -3.910 -2.209 1.00 96.25 119 ASP A CA 1
ATOM 925 C C . ASP A 1 119 ? 3.109 -4.365 -3.496 1.00 96.25 119 ASP A C 1
ATOM 927 O O . ASP A 1 119 ? 3.172 -3.631 -4.489 1.00 96.25 119 ASP A O 1
ATOM 931 N N . VAL A 1 120 ? 3.616 -5.603 -3.483 1.00 95.62 120 VAL A N 1
ATOM 932 C CA . VAL A 1 120 ? 4.286 -6.226 -4.638 1.00 95.62 120 VAL A CA 1
ATOM 933 C C . VAL A 1 120 ? 3.383 -7.176 -5.432 1.00 95.62 120 VAL A C 1
ATOM 935 O O . VAL A 1 120 ? 3.794 -7.664 -6.481 1.00 95.62 120 VAL A O 1
ATOM 938 N N . ARG A 1 121 ? 2.154 -7.434 -4.971 1.00 91.81 121 ARG A N 1
ATOM 939 C CA . ARG A 1 121 ? 1.291 -8.527 -5.459 1.00 91.81 121 ARG A CA 1
ATOM 940 C C . ARG A 1 121 ? 0.826 -8.359 -6.896 1.00 91.81 121 ARG A C 1
ATOM 942 O O . ARG A 1 121 ? 0.909 -9.287 -7.687 1.00 91.81 121 ARG A O 1
ATOM 949 N N . ASN A 1 122 ? 0.391 -7.146 -7.231 1.00 86.69 122 ASN A N 1
ATOM 950 C CA . ASN A 1 122 ? -0.208 -6.795 -8.524 1.00 86.69 122 ASN A CA 1
ATOM 951 C C . ASN A 1 122 ? 0.704 -5.856 -9.327 1.00 86.69 122 ASN A C 1
ATOM 953 O O . ASN A 1 122 ? 0.267 -4.833 -9.865 1.00 86.69 122 ASN A O 1
ATOM 957 N N . ARG A 1 123 ? 2.009 -6.141 -9.298 1.00 90.56 123 ARG A N 1
ATOM 958 C CA . ARG A 1 123 ? 3.054 -5.326 -9.937 1.00 90.56 123 ARG A CA 1
ATOM 959 C C . ARG A 1 123 ? 3.793 -6.071 -11.051 1.00 90.56 123 ARG A C 1
ATOM 961 O O . ARG A 1 123 ? 4.620 -5.447 -11.715 1.00 90.56 123 ARG A O 1
ATOM 968 N N . ASP A 1 124 ? 3.492 -7.359 -11.229 1.00 91.88 124 ASP A N 1
ATOM 969 C CA . ASP A 1 124 ? 4.097 -8.272 -12.210 1.00 91.88 124 ASP A CA 1
ATOM 970 C C . ASP A 1 124 ? 5.629 -8.334 -12.122 1.00 91.88 124 ASP A C 1
ATOM 972 O O . ASP A 1 124 ? 6.320 -8.549 -13.113 1.00 91.88 124 ASP A O 1
ATOM 976 N N . LEU A 1 125 ? 6.179 -8.085 -10.928 1.00 93.38 125 LEU A N 1
ATOM 977 C CA . LEU A 1 125 ? 7.623 -8.011 -10.721 1.00 93.38 125 LEU A CA 1
ATOM 978 C C . LEU A 1 125 ? 8.275 -9.372 -10.923 1.00 93.38 125 LEU A C 1
ATOM 980 O O . LEU A 1 125 ? 7.766 -10.386 -10.454 1.00 93.38 125 LEU A O 1
ATOM 984 N N . THR A 1 126 ? 9.464 -9.379 -11.517 1.00 94.94 126 THR A N 1
ATOM 985 C CA . THR A 1 126 ? 10.289 -10.590 -11.551 1.00 94.94 126 THR A CA 1
ATOM 986 C C . THR A 1 126 ? 10.836 -10.912 -10.152 1.00 94.94 126 THR A C 1
ATOM 988 O O . THR A 1 126 ? 10.935 -10.020 -9.296 1.00 94.94 126 THR A O 1
ATOM 991 N N . PRO A 1 127 ? 11.279 -12.157 -9.893 1.00 93.94 127 PRO A N 1
ATOM 992 C CA . PRO A 1 127 ? 11.920 -12.507 -8.627 1.00 93.94 127 PRO A CA 1
ATOM 993 C C . PRO A 1 127 ? 13.097 -11.593 -8.254 1.00 93.94 127 PRO A C 1
ATOM 995 O O . PRO A 1 127 ? 13.256 -11.238 -7.086 1.00 93.94 127 PRO A O 1
ATOM 998 N N . ASP A 1 128 ? 13.899 -11.157 -9.228 1.00 96.06 128 ASP A N 1
ATOM 999 C CA . ASP A 1 128 ? 15.032 -10.262 -8.972 1.00 96.06 128 ASP A CA 1
ATOM 1000 C C . ASP A 1 128 ? 14.591 -8.827 -8.660 1.00 96.06 128 ASP A C 1
ATOM 1002 O O . ASP A 1 128 ? 15.179 -8.173 -7.795 1.00 96.06 128 ASP A O 1
ATOM 1006 N N . GLN A 1 129 ? 13.505 -8.351 -9.270 1.00 97.00 129 GLN A N 1
ATOM 1007 C CA . GLN A 1 129 ? 12.896 -7.067 -8.913 1.00 97.00 129 GLN A CA 1
ATOM 1008 C C . GLN A 1 129 ? 12.335 -7.098 -7.483 1.00 97.00 129 GLN A C 1
ATOM 1010 O O . GLN A 1 129 ? 12.570 -6.166 -6.711 1.00 97.00 129 GLN A O 1
ATOM 1015 N N . ILE A 1 130 ? 11.692 -8.198 -7.071 1.00 96.00 130 ILE A N 1
ATOM 1016 C CA . ILE A 1 130 ? 11.274 -8.386 -5.672 1.00 96.00 130 ILE A CA 1
ATOM 1017 C C . ILE A 1 130 ? 12.486 -8.390 -4.734 1.00 96.00 130 ILE A C 1
ATOM 1019 O O . ILE A 1 130 ? 12.469 -7.687 -3.722 1.00 96.00 130 ILE A O 1
ATOM 1023 N N . LYS A 1 131 ? 13.572 -9.106 -5.062 1.00 96.19 131 LYS A N 1
ATOM 1024 C CA . LYS A 1 131 ? 14.806 -9.081 -4.251 1.00 96.19 131 LYS A CA 1
ATOM 1025 C C . LYS A 1 131 ? 15.359 -7.664 -4.093 1.00 96.19 131 LYS A C 1
ATOM 1027 O O . LYS A 1 131 ? 15.783 -7.310 -2.994 1.00 96.19 131 LYS A O 1
ATOM 1032 N N . ARG A 1 132 ? 15.320 -6.838 -5.144 1.00 97.69 132 ARG A N 1
ATOM 1033 C CA . ARG A 1 132 ? 15.744 -5.428 -5.083 1.00 97.69 132 ARG A CA 1
ATOM 1034 C C . ARG A 1 132 ? 14.862 -4.600 -4.153 1.00 97.69 132 ARG A C 1
ATOM 1036 O O . ARG A 1 132 ? 15.397 -3.870 -3.321 1.00 97.69 132 ARG A O 1
ATOM 1043 N N . VAL A 1 133 ? 13.538 -4.755 -4.221 1.00 97.88 133 VAL A N 1
ATOM 1044 C CA . VAL A 1 133 ? 12.604 -4.112 -3.274 1.00 97.88 133 VAL A CA 1
ATOM 1045 C C . VAL A 1 133 ? 12.930 -4.517 -1.833 1.00 97.88 133 VAL A C 1
ATOM 1047 O O . VAL A 1 133 ? 13.068 -3.661 -0.959 1.00 97.88 133 VAL A O 1
ATOM 1050 N N . LEU A 1 134 ? 13.132 -5.814 -1.589 1.00 96.88 134 LEU A N 1
ATOM 1051 C CA . LEU A 1 134 ? 13.500 -6.332 -0.270 1.00 96.88 134 LEU A CA 1
ATOM 1052 C C . LEU A 1 134 ? 14.861 -5.808 0.209 1.00 96.88 134 LEU A C 1
ATOM 1054 O O . LEU A 1 134 ? 15.017 -5.551 1.402 1.00 96.88 134 LEU A O 1
ATOM 1058 N N . SER A 1 135 ? 15.837 -5.631 -0.689 1.00 97.38 135 SER A N 1
ATOM 1059 C CA . SER A 1 135 ? 17.140 -5.037 -0.357 1.00 97.38 135 SER A CA 1
ATOM 1060 C C . SER A 1 135 ? 16.980 -3.608 0.151 1.00 97.38 135 SER A C 1
ATOM 1062 O O . SER A 1 135 ? 17.481 -3.286 1.225 1.00 97.38 135 SER A O 1
ATOM 1064 N N . VAL A 1 136 ? 16.190 -2.784 -0.544 1.00 97.75 136 VAL A N 1
ATOM 1065 C CA . VAL A 1 136 ? 15.919 -1.405 -0.111 1.00 97.75 136 VAL A CA 1
ATOM 1066 C C . VAL A 1 136 ? 15.263 -1.376 1.271 1.00 97.75 136 VAL A C 1
ATOM 1068 O O . VAL A 1 136 ? 15.669 -0.591 2.124 1.00 97.75 136 VAL A O 1
ATOM 1071 N N . ILE A 1 137 ? 14.290 -2.254 1.540 1.00 97.81 137 ILE A N 1
ATOM 1072 C CA . ILE A 1 137 ? 13.655 -2.343 2.868 1.00 97.81 137 ILE A CA 1
ATOM 1073 C C . ILE A 1 137 ? 14.676 -2.752 3.943 1.00 97.81 137 ILE A C 1
ATOM 1075 O O . ILE A 1 137 ? 14.626 -2.254 5.069 1.00 97.81 137 ILE A O 1
ATOM 1079 N N . LYS A 1 138 ? 15.616 -3.650 3.622 1.00 97.25 138 LYS A N 1
ATOM 1080 C CA . LYS A 1 138 ? 16.676 -4.080 4.549 1.00 97.25 138 LYS A CA 1
ATOM 1081 C C . LYS A 1 138 ? 17.673 -2.964 4.866 1.00 97.25 138 LYS A C 1
ATOM 1083 O O . LYS A 1 138 ? 18.149 -2.926 5.999 1.00 97.25 138 LYS A O 1
ATOM 1088 N N . GLU A 1 139 ? 17.940 -2.070 3.917 1.00 97.12 139 GLU A N 1
ATOM 1089 C CA . GLU A 1 139 ? 18.820 -0.901 4.074 1.00 97.12 139 GLU A CA 1
ATOM 1090 C C . GLU A 1 139 ? 18.222 0.207 4.960 1.00 97.12 139 GLU A C 1
ATOM 1092 O O . GLU A 1 139 ? 18.954 1.070 5.445 1.00 97.12 139 GLU A O 1
ATOM 1097 N N . LEU A 1 140 ? 16.905 0.198 5.199 1.00 97.38 140 LEU A N 1
ATOM 1098 C CA . LEU A 1 140 ? 16.271 1.123 6.139 1.00 97.38 140 LEU A CA 1
ATOM 1099 C C . LEU A 1 140 ? 16.796 0.910 7.566 1.00 97.38 140 LEU A C 1
ATOM 1101 O O . LEU A 1 140 ? 17.076 -0.214 7.998 1.00 97.38 140 LEU A O 1
ATOM 1105 N N . SER A 1 141 ? 16.856 1.996 8.340 1.00 97.38 141 SER A N 1
ATOM 1106 C CA . SER A 1 141 ? 17.185 1.909 9.764 1.00 97.38 141 SER A CA 1
ATOM 1107 C C . SER A 1 141 ? 16.147 1.056 10.512 1.00 97.38 141 SER A C 1
ATOM 1109 O O . SER A 1 141 ? 14.999 0.939 10.069 1.00 97.38 141 SER A O 1
ATOM 1111 N N . PRO A 1 142 ? 16.483 0.483 11.683 1.00 96.56 142 PRO A N 1
ATOM 1112 C CA . PRO A 1 142 ? 15.536 -0.336 12.439 1.00 96.56 142 PRO A CA 1
ATOM 1113 C C . PRO A 1 142 ? 14.207 0.370 12.755 1.00 96.56 142 PRO A C 1
ATOM 1115 O O . PRO A 1 142 ? 13.165 -0.281 12.750 1.00 96.56 142 PRO A O 1
ATOM 1118 N N . GLY A 1 143 ? 14.230 1.683 13.009 1.00 95.31 143 GLY A N 1
ATOM 1119 C CA . GLY A 1 143 ? 13.025 2.476 13.272 1.00 95.31 143 GLY A CA 1
ATOM 1120 C C . GLY A 1 143 ? 12.155 2.678 12.030 1.00 95.31 143 GLY A C 1
ATOM 1121 O O . GLY A 1 143 ? 10.943 2.499 12.095 1.00 95.31 143 GLY A O 1
ATOM 1122 N N . GLU A 1 144 ? 12.768 2.983 10.886 1.00 97.00 144 GLU A N 1
ATOM 1123 C CA . GLU A 1 144 ? 12.069 3.137 9.602 1.00 97.00 144 GLU A CA 1
ATOM 1124 C C . GLU A 1 144 ? 11.473 1.811 9.130 1.00 97.00 144 GLU A C 1
ATOM 1126 O O . GLU A 1 144 ? 10.303 1.745 8.759 1.00 97.00 144 GLU A O 1
ATOM 1131 N N . ARG A 1 145 ? 12.255 0.730 9.212 1.00 96.81 145 ARG A N 1
ATOM 1132 C CA . ARG A 1 145 ? 11.834 -0.607 8.789 1.00 96.81 145 ARG A CA 1
ATOM 1133 C C . ARG A 1 145 ? 10.640 -1.125 9.589 1.00 96.81 145 ARG A C 1
ATOM 1135 O O . ARG A 1 145 ? 9.783 -1.784 9.016 1.00 96.81 145 ARG A O 1
ATOM 1142 N N . LYS A 1 146 ? 10.538 -0.794 10.883 1.00 96.31 146 LYS A N 1
ATOM 1143 C CA . LYS A 1 146 ? 9.375 -1.144 11.725 1.00 96.31 146 LYS A CA 1
ATOM 1144 C C . LYS A 1 146 ? 8.060 -0.519 11.248 1.00 96.31 146 LYS A C 1
ATOM 1146 O O . LYS A 1 146 ? 7.005 -1.035 11.600 1.00 96.31 146 LYS A O 1
ATOM 1151 N N . LYS A 1 147 ? 8.107 0.571 10.475 1.00 96.56 147 LYS A N 1
ATOM 1152 C CA . LYS A 1 147 ? 6.910 1.181 9.882 1.00 96.56 147 LYS A CA 1
ATOM 1153 C C . LYS A 1 147 ? 6.460 0.476 8.602 1.00 96.56 147 LYS A C 1
ATOM 1155 O O . LYS A 1 147 ? 5.350 0.730 8.154 1.00 96.56 147 LYS A O 1
ATOM 1160 N N . VAL A 1 148 ? 7.295 -0.363 7.988 1.00 98.00 148 VAL A N 1
ATOM 1161 C CA . VAL A 1 148 ? 6.984 -0.974 6.691 1.00 98.00 148 VAL A CA 1
ATOM 1162 C C . VAL A 1 148 ? 6.119 -2.218 6.877 1.00 98.00 148 VAL A C 1
ATOM 1164 O O . VAL A 1 148 ? 6.507 -3.150 7.579 1.00 98.00 148 VAL A O 1
ATOM 1167 N N . LEU A 1 149 ? 4.976 -2.254 6.192 1.00 97.69 149 LEU A N 1
ATOM 1168 C CA . LEU A 1 149 ? 4.151 -3.446 6.022 1.00 97.69 149 LEU A CA 1
ATOM 1169 C C . LEU A 1 149 ? 4.224 -3.876 4.556 1.00 97.69 149 LEU A C 1
ATOM 1171 O O . LEU A 1 149 ? 3.736 -3.181 3.667 1.00 97.69 149 LEU A O 1
ATOM 1175 N N . LEU A 1 150 ? 4.858 -5.021 4.311 1.00 96.62 150 LEU A N 1
ATOM 1176 C CA . LEU A 1 150 ? 4.994 -5.598 2.977 1.00 96.62 150 LEU A CA 1
ATOM 1177 C C . LEU A 1 150 ? 3.817 -6.539 2.695 1.00 96.62 150 LEU A C 1
ATOM 1179 O O . LEU A 1 150 ? 3.622 -7.516 3.417 1.00 96.62 150 LEU A O 1
ATOM 1183 N N . LEU A 1 151 ? 3.072 -6.271 1.626 1.00 94.81 151 LEU A N 1
ATOM 1184 C CA . LEU A 1 151 ? 2.053 -7.173 1.101 1.00 94.81 151 LEU A CA 1
ATOM 1185 C C . LEU A 1 151 ? 2.667 -8.023 -0.012 1.00 94.81 151 LEU A C 1
ATOM 1187 O O . LEU A 1 151 ? 3.101 -7.502 -1.040 1.00 94.81 151 LEU A O 1
ATOM 1191 N N . VAL A 1 152 ? 2.687 -9.335 0.206 1.00 89.94 152 VAL A N 1
ATOM 1192 C CA . VAL A 1 152 ? 3.153 -10.359 -0.741 1.00 89.94 152 VAL A CA 1
ATOM 1193 C C . VAL A 1 152 ? 1.995 -11.279 -1.116 1.00 89.94 152 VAL A C 1
ATOM 1195 O O . VAL A 1 152 ? 0.999 -11.335 -0.396 1.00 89.94 152 VAL A O 1
ATOM 1198 N N . ASN A 1 153 ? 2.091 -11.972 -2.253 1.00 74.50 153 ASN A N 1
ATOM 1199 C CA . ASN A 1 153 ? 1.072 -12.957 -2.627 1.00 74.50 153 ASN A CA 1
ATOM 1200 C C . ASN A 1 153 ? 1.073 -14.085 -1.587 1.00 74.50 153 ASN A C 1
ATOM 1202 O O . ASN A 1 153 ? 2.097 -14.294 -0.936 1.00 74.50 153 ASN A O 1
ATOM 1206 N N . GLU A 1 154 ? -0.047 -14.793 -1.421 1.00 59.06 154 GLU A N 1
ATOM 1207 C CA . GLU A 1 154 ? -0.211 -15.826 -0.379 1.00 59.06 154 GLU A CA 1
ATOM 1208 C C . GLU A 1 154 ? 0.860 -16.938 -0.441 1.00 59.06 154 GLU A C 1
ATOM 1210 O O . GLU A 1 154 ? 1.171 -17.543 0.581 1.00 59.06 154 GLU A O 1
ATOM 1215 N N . ASP A 1 155 ? 1.536 -17.102 -1.582 1.00 47.53 155 ASP A N 1
ATOM 1216 C CA . ASP A 1 155 ? 2.639 -18.055 -1.769 1.00 47.53 155 ASP A CA 1
ATOM 1217 C C . ASP A 1 155 ? 4.029 -17.500 -1.388 1.00 47.53 155 ASP A C 1
ATOM 1219 O O . ASP A 1 155 ? 5.046 -18.171 -1.558 1.00 47.53 155 ASP A O 1
ATOM 1223 N N . GLY A 1 156 ? 4.128 -16.237 -0.961 1.00 41.72 156 GLY A N 1
ATOM 1224 C CA . GLY A 1 156 ? 5.412 -15.554 -0.749 1.00 41.72 156 GLY A CA 1
ATOM 1225 C C . GLY A 1 156 ? 6.253 -15.392 -2.027 1.00 41.72 156 GLY A C 1
ATOM 1226 O O . GLY A 1 156 ? 7.451 -15.103 -1.955 1.00 41.72 156 GLY A O 1
ATOM 1227 N N . HIS A 1 157 ? 5.652 -15.585 -3.204 1.00 32.75 157 HIS A N 1
ATOM 1228 C CA . HIS A 1 157 ? 6.325 -15.573 -4.502 1.00 32.75 157 HIS A CA 1
ATOM 1229 C C . HIS A 1 157 ? 5.719 -14.546 -5.469 1.00 32.75 157 HIS A C 1
ATOM 1231 O O . HIS A 1 157 ? 4.529 -14.226 -5.424 1.00 32.75 157 HIS A O 1
ATOM 1237 N N . ALA A 1 158 ? 6.579 -14.003 -6.337 1.00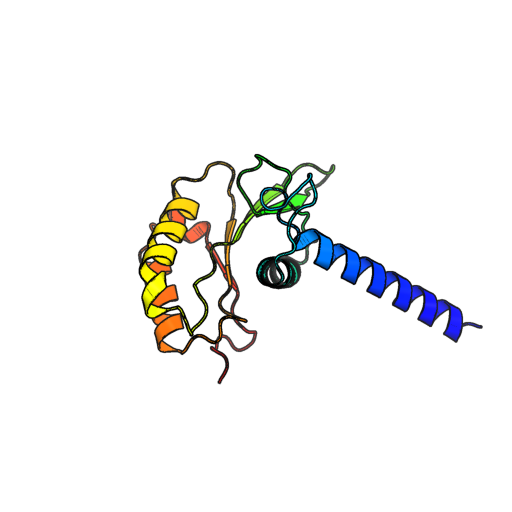 35.22 158 ALA A N 1
ATOM 1238 C CA . ALA A 1 158 ? 6.168 -13.217 -7.497 1.00 35.22 158 ALA A CA 1
ATOM 1239 C C . ALA A 1 158 ? 5.251 -14.061 -8.403 1.00 35.22 158 ALA A C 1
ATOM 1241 O O . ALA A 1 158 ? 5.446 -15.280 -8.445 1.00 35.22 158 ALA A O 1
ATOM 1242 N N . PRO A 1 159 ? 4.288 -13.457 -9.127 1.00 39.66 159 PRO A N 1
ATOM 1243 C CA . PRO A 1 159 ? 3.540 -14.187 -10.147 1.00 39.66 159 PRO A CA 1
ATOM 1244 C C . PRO A 1 159 ? 4.517 -14.835 -11.143 1.00 39.66 159 PRO A C 1
ATOM 1246 O O . PRO A 1 159 ? 5.531 -14.232 -11.502 1.00 39.66 159 PRO A O 1
ATOM 1249 N N . ARG A 1 160 ? 4.240 -16.097 -11.493 1.00 39.62 160 ARG A N 1
ATOM 1250 C CA . ARG A 1 160 ? 5.017 -16.883 -12.461 1.00 39.62 160 ARG A CA 1
ATOM 1251 C C . ARG A 1 160 ? 4.847 -16.354 -13.876 1.00 39.62 160 ARG A C 1
ATOM 1253 O O . ARG A 1 160 ? 3.709 -15.952 -14.202 1.00 39.62 160 ARG A O 1
#

Foldseek 3Di:
DVVVVVVVVVVVVVVVVVVLLQQLQFAQVDDPPRGGDGDNVRSVLQVVVCVVVVFRWGADDPPLQAGIFGADPPRDTPAGEHELEAAAQVCRVVCVVVSLVVLQCLLPPGPNHQAYEYEQAPRQDDPVSVVSVVVSLVPDDPSSNNRYDYHYDPVNDRDD

pLDDT: mean 88.66, std 13.71, range [32.75, 98.06]